Protein AF-A0A6F9ATY1-F1 (afdb_monomer_lite)

Sequence (136 aa):
MHPSISSSFPGPRTYGEVQFFNTNNYLQGIDCDFLFEKSSAYFPSEDAPRRAAALLPKAKILTMFDQQKGFWCQLLEEGKTKCLGSEGQKYPPMEPEARSYLSRYYREHNIDLSKLLHRLGQPLPSWLREELQKIS

Foldseek 3Di:
DPPLAAADDQDPVHGRAPCCFQDCVVVVDDDPDDHDGDDQSLVVGPRNVVSCCVVPVPDDQAWDQDPVQRGIWGQDPPRDTHRDPPVRPDDDDDDPVVVVVVLVVCVVVLVVVVVVCVVVVHDDDPVSVVSNVVPD

Radius of gyration: 18.88 Å; chains: 1; bounding box: 42×32×54 Å

pLDDT: mean 76.54, std 15.15, range [35.38, 96.69]

Structure (mmCIF, N/CA/C/O backbone):
data_AF-A0A6F9ATY1-F1
#
_entry.id   AF-A0A6F9ATY1-F1
#
loop_
_atom_site.group_PDB
_atom_site.id
_atom_site.type_symbol
_atom_site.label_atom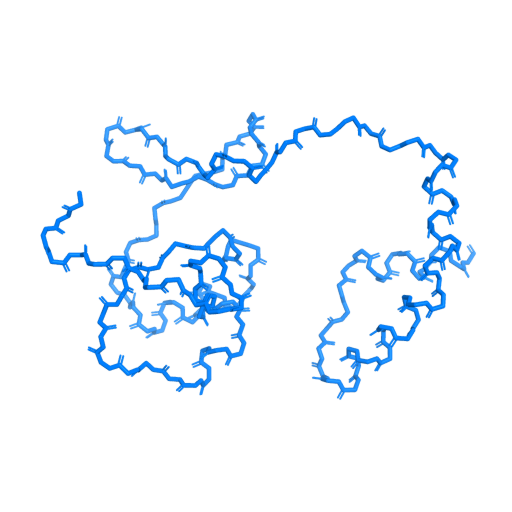_id
_atom_site.label_alt_id
_atom_site.label_comp_id
_atom_site.label_asym_id
_atom_site.label_entity_id
_atom_site.label_seq_id
_atom_site.pdbx_PDB_ins_code
_atom_site.Cartn_x
_atom_site.Cartn_y
_atom_site.Cartn_z
_atom_site.occupancy
_atom_site.B_iso_or_equiv
_atom_site.auth_seq_id
_atom_site.auth_comp_id
_atom_site.auth_asym_id
_atom_site.auth_atom_id
_atom_site.pdbx_PDB_model_num
ATOM 1 N N . MET A 1 1 ? -0.145 -7.071 28.930 1.00 38.94 1 MET A N 1
ATOM 2 C CA . MET A 1 1 ? -1.289 -7.502 28.094 1.00 38.94 1 MET A CA 1
ATOM 3 C C . MET A 1 1 ? -2.347 -8.018 29.044 1.00 38.94 1 MET A C 1
ATOM 5 O O . MET A 1 1 ? -1.979 -8.736 29.964 1.00 38.94 1 MET A O 1
ATOM 9 N N . HIS A 1 2 ? -3.597 -7.574 28.901 1.00 35.38 2 HIS A N 1
ATOM 10 C CA . HIS A 1 2 ? -4.683 -8.020 29.775 1.00 35.38 2 HIS A CA 1
ATOM 11 C C . HIS A 1 2 ? -4.899 -9.540 29.598 1.00 35.38 2 HIS A C 1
ATOM 13 O O . HIS A 1 2 ? -4.776 -10.006 28.465 1.00 35.38 2 HIS A O 1
ATOM 19 N N . PRO A 1 3 ? -5.217 -10.313 30.654 1.00 47.97 3 PRO A N 1
ATOM 20 C CA . PRO A 1 3 ? -5.343 -11.778 30.589 1.00 47.97 3 PRO A CA 1
ATOM 21 C C . PRO A 1 3 ? -6.371 -12.303 29.575 1.00 47.97 3 PRO A C 1
ATOM 23 O O . PRO A 1 3 ? -6.311 -13.459 29.184 1.00 47.97 3 PRO A O 1
ATOM 26 N N . SER A 1 4 ? -7.300 -11.453 29.134 1.00 42.19 4 SER A N 1
ATOM 27 C CA . SER A 1 4 ? -8.303 -11.777 28.113 1.00 42.19 4 SER A CA 1
ATOM 28 C C . SER A 1 4 ? -7.857 -11.474 26.675 1.00 42.19 4 SER A C 1
ATOM 30 O O . SER A 1 4 ? -8.693 -11.463 25.778 1.00 42.19 4 SER A O 1
ATOM 32 N N . ILE A 1 5 ? -6.584 -11.130 26.454 1.00 46.47 5 ILE A N 1
ATOM 33 C CA . ILE A 1 5 ? -6.037 -10.779 25.139 1.00 46.47 5 ILE A CA 1
ATOM 34 C C . ILE A 1 5 ? -5.019 -11.848 24.737 1.00 46.47 5 ILE A C 1
ATOM 36 O O . ILE A 1 5 ? -3.878 -11.832 25.201 1.00 46.47 5 ILE A O 1
ATOM 40 N N . SER A 1 6 ? -5.431 -12.757 23.856 1.00 49.41 6 SER A N 1
ATOM 41 C CA . SER A 1 6 ? -4.567 -13.718 23.167 1.00 49.41 6 SER A CA 1
ATOM 42 C C . SER A 1 6 ? -4.091 -13.145 21.825 1.00 49.41 6 SER A C 1
ATOM 44 O O . SER A 1 6 ? -4.855 -12.528 21.079 1.00 49.41 6 SER A O 1
ATOM 46 N N . SER A 1 7 ? -2.800 -13.306 21.523 1.00 51.12 7 SER A N 1
ATOM 47 C CA . SER A 1 7 ? -2.240 -12.959 20.211 1.00 51.12 7 SER A CA 1
ATOM 48 C C . SER A 1 7 ? -2.626 -14.004 19.167 1.00 51.12 7 SER A C 1
ATOM 50 O O . SER A 1 7 ? -2.730 -15.185 19.501 1.00 51.12 7 SER A O 1
ATOM 52 N N . SER A 1 8 ? -2.772 -13.588 17.908 1.00 56.47 8 SER A N 1
ATOM 53 C CA . SER A 1 8 ? -2.982 -14.497 16.775 1.00 56.47 8 SER A CA 1
ATOM 54 C C . SER A 1 8 ? -1.907 -15.589 16.696 1.00 56.47 8 SER A C 1
ATOM 56 O O . SER A 1 8 ? -0.719 -15.331 16.909 1.00 56.47 8 SER A O 1
ATOM 58 N N . PHE A 1 9 ? -2.326 -16.820 16.384 1.00 55.16 9 PHE A N 1
ATOM 59 C CA . PHE A 1 9 ? -1.403 -17.905 16.051 1.00 55.16 9 PHE A CA 1
ATOM 60 C C . PHE A 1 9 ? -0.707 -17.595 14.715 1.00 55.16 9 PHE A C 1
ATOM 62 O O . PHE A 1 9 ? -1.362 -17.098 13.795 1.00 55.16 9 PHE A O 1
ATOM 69 N N . PRO A 1 10 ? 0.604 -17.864 14.576 1.00 54.22 10 PRO A N 1
ATOM 70 C CA . PRO A 1 10 ? 1.319 -17.603 13.334 1.00 54.22 10 PRO A CA 1
ATOM 71 C C . PRO A 1 10 ? 0.756 -18.465 12.202 1.00 54.22 10 PRO A C 1
ATOM 73 O O . PRO A 1 10 ? 0.790 -19.694 12.262 1.00 54.22 10 PRO A O 1
ATOM 76 N N . GLY A 1 11 ? 0.221 -17.809 11.173 1.00 53.66 11 GLY A N 1
ATOM 77 C CA . GLY A 1 11 ? -0.270 -18.477 9.976 1.00 53.66 11 GLY A CA 1
ATOM 78 C C . GLY A 1 11 ? 0.883 -19.008 9.111 1.00 53.66 11 GLY A C 1
ATOM 79 O O . GLY A 1 11 ? 1.980 -18.452 9.124 1.00 53.66 11 GLY A O 1
ATOM 80 N N . PRO A 1 12 ? 0.652 -20.051 8.294 1.00 54.25 12 PRO A N 1
ATOM 81 C CA . PRO A 1 12 ? 1.691 -20.655 7.453 1.00 54.25 12 PRO A CA 1
ATOM 82 C C . PRO A 1 12 ? 2.176 -19.756 6.300 1.00 54.25 12 PRO A C 1
ATOM 84 O O . PRO A 1 12 ? 3.154 -20.097 5.642 1.00 54.25 12 PRO A O 1
ATOM 87 N N . ARG A 1 13 ? 1.494 -18.635 6.014 1.00 53.50 13 ARG A N 1
ATOM 88 C CA . ARG A 1 13 ? 1.809 -17.727 4.889 1.00 53.50 13 ARG A CA 1
ATOM 89 C C . ARG A 1 13 ? 2.213 -16.316 5.311 1.00 53.50 13 ARG A C 1
ATOM 91 O O . ARG A 1 13 ? 2.751 -15.573 4.499 1.00 53.50 13 ARG A O 1
ATOM 98 N N . THR A 1 14 ? 1.969 -15.952 6.560 1.00 52.12 14 THR A N 1
ATOM 99 C CA . THR A 1 14 ? 2.199 -14.616 7.100 1.00 52.12 14 THR A CA 1
ATOM 100 C C . THR A 1 14 ? 2.740 -14.803 8.509 1.00 52.12 14 THR A C 1
ATOM 102 O O . THR A 1 14 ? 2.074 -15.384 9.361 1.00 52.12 14 THR A O 1
ATOM 105 N N . TYR A 1 15 ? 3.987 -14.387 8.734 1.00 52.47 15 TYR A N 1
ATOM 106 C CA . TYR A 1 15 ? 4.761 -14.571 9.968 1.00 52.47 15 TYR A CA 1
ATOM 107 C C . TYR A 1 15 ? 4.110 -13.885 11.198 1.00 52.47 15 TYR A C 1
ATOM 109 O O . TYR A 1 15 ? 4.648 -12.926 11.740 1.00 52.47 15 TYR A O 1
ATOM 117 N N . GLY A 1 16 ? 2.945 -14.356 11.651 1.00 54.78 16 GLY A N 1
ATOM 118 C CA . GLY A 1 16 ? 2.204 -13.809 12.795 1.00 54.78 16 GLY A CA 1
ATOM 119 C C . GLY A 1 16 ? 1.078 -12.820 12.468 1.00 54.78 16 GLY A C 1
ATOM 120 O O . GLY A 1 16 ? 0.270 -12.545 13.353 1.00 54.78 16 GLY A O 1
ATOM 121 N N . GLU A 1 17 ? 0.983 -12.313 11.234 1.00 61.38 17 GLU A N 1
ATOM 122 C CA . GLU A 1 17 ? -0.024 -11.311 10.837 1.00 61.38 17 GLU A CA 1
ATOM 123 C C . GLU A 1 17 ? -1.190 -11.942 10.057 1.00 61.38 17 GLU A C 1
ATOM 125 O O . GLU A 1 17 ? -0.963 -12.710 9.132 1.00 61.38 17 GLU A O 1
ATOM 130 N N . VAL A 1 18 ? -2.445 -11.627 10.376 1.00 66.88 18 VAL A N 1
ATOM 131 C CA . VAL A 1 18 ? -3.630 -12.158 9.660 1.00 66.88 18 VAL A CA 1
ATOM 132 C C . VAL A 1 18 ? -3.977 -11.282 8.441 1.00 66.88 18 VAL A C 1
ATOM 134 O O . VAL A 1 18 ? -4.590 -11.753 7.481 1.00 66.88 18 VAL A O 1
ATOM 137 N N . GLN A 1 19 ? -3.534 -10.020 8.442 1.00 74.19 19 GLN A N 1
ATOM 138 C CA . GLN A 1 19 ? -3.765 -9.004 7.415 1.00 74.19 19 GLN A CA 1
ATOM 139 C C . GLN A 1 19 ? -5.249 -8.903 7.038 1.00 74.19 19 GLN A C 1
ATOM 141 O O . GLN A 1 19 ? -5.628 -8.853 5.865 1.00 74.19 19 GLN A O 1
ATOM 146 N N . PHE A 1 20 ? -6.116 -8.926 8.053 1.00 81.06 20 PHE A N 1
ATOM 147 C CA . PHE A 1 20 ? -7.560 -9.021 7.878 1.00 81.06 20 PHE A CA 1
ATOM 148 C C . PHE A 1 20 ? -8.146 -7.772 7.207 1.00 81.06 20 PHE A C 1
ATOM 150 O O . PHE A 1 20 ? -8.858 -7.875 6.208 1.00 81.06 20 PHE A O 1
ATOM 157 N N . PHE A 1 21 ? -7.827 -6.575 7.711 1.00 82.12 21 PHE A N 1
ATOM 158 C CA . PHE A 1 21 ? -8.473 -5.339 7.253 1.00 82.12 21 PHE A CA 1
ATOM 159 C C . PHE A 1 21 ? -7.913 -4.760 5.945 1.00 82.12 21 PHE A C 1
ATOM 161 O O . PHE A 1 21 ? -8.645 -4.065 5.245 1.00 82.12 21 PHE A O 1
ATOM 168 N N . ASN A 1 22 ? -6.655 -5.024 5.588 1.00 81.31 22 ASN A N 1
ATOM 169 C CA . ASN A 1 22 ? -6.007 -4.455 4.396 1.00 81.31 22 ASN A CA 1
ATOM 170 C C . ASN A 1 22 ? -6.072 -5.346 3.147 1.00 81.31 22 ASN A C 1
ATOM 172 O O . ASN A 1 22 ? -5.703 -4.878 2.072 1.00 81.31 22 ASN A O 1
ATOM 176 N N . THR A 1 23 ? -6.516 -6.600 3.259 1.00 80.69 23 THR A N 1
ATOM 177 C CA . THR A 1 23 ? -6.579 -7.546 2.130 1.00 80.69 23 THR A CA 1
ATOM 178 C C . THR A 1 23 ? -7.994 -8.083 1.911 1.00 80.69 23 THR A C 1
ATOM 180 O O . THR A 1 23 ? -8.940 -7.705 2.600 1.00 80.69 23 THR A O 1
ATOM 183 N N . ASN A 1 24 ? -8.170 -8.991 0.948 1.00 82.44 24 ASN A N 1
ATOM 184 C CA . ASN A 1 24 ? -9.451 -9.664 0.709 1.00 82.44 24 ASN A CA 1
ATOM 185 C C . ASN A 1 24 ? -9.839 -10.667 1.811 1.00 82.44 24 ASN A C 1
ATOM 187 O O . ASN A 1 24 ? -10.950 -11.190 1.767 1.00 82.44 24 ASN A O 1
ATOM 191 N N . ASN A 1 25 ? -8.985 -10.894 2.817 1.00 74.62 25 ASN A N 1
ATOM 192 C CA . ASN A 1 25 ? -9.323 -11.710 3.987 1.00 74.62 25 ASN A CA 1
ATOM 193 C C . ASN A 1 25 ? -10.551 -11.161 4.732 1.00 74.62 25 ASN A C 1
ATOM 195 O O . ASN A 1 25 ? -11.342 -11.943 5.246 1.00 74.62 25 ASN A O 1
ATOM 199 N N . TYR A 1 26 ? -10.787 -9.843 4.690 1.00 80.50 26 TYR A N 1
ATOM 200 C CA . TYR A 1 26 ? -12.009 -9.224 5.215 1.00 80.50 26 TYR A CA 1
ATOM 201 C C . TYR A 1 26 ? -13.302 -9.862 4.675 1.00 80.50 26 TYR A C 1
ATOM 203 O O . TYR A 1 26 ? -14.293 -9.965 5.394 1.00 80.50 26 TYR A O 1
ATOM 211 N N . LEU A 1 27 ? -13.297 -10.311 3.414 1.00 82.06 27 LEU A N 1
ATOM 212 C CA . LEU A 1 27 ? -14.468 -10.904 2.760 1.00 82.06 27 LEU A CA 1
ATOM 213 C C . LEU A 1 27 ? -14.748 -12.340 3.220 1.00 82.06 27 LEU A C 1
ATOM 215 O O . LEU A 1 27 ? -15.828 -12.857 2.952 1.00 82.06 27 LEU A O 1
ATOM 219 N N . GLN A 1 28 ? -13.792 -12.984 3.894 1.00 79.25 28 GLN A N 1
ATOM 220 C CA . GLN A 1 28 ? -13.936 -14.352 4.395 1.00 79.25 28 GLN A CA 1
ATOM 221 C C . GLN A 1 28 ? -14.675 -14.411 5.742 1.00 79.25 28 GLN A C 1
ATOM 223 O O . GLN A 1 28 ? -15.074 -15.492 6.160 1.00 79.25 28 GLN A O 1
ATOM 228 N N . GLY A 1 29 ? -14.925 -13.262 6.383 1.00 71.81 29 GLY A N 1
ATOM 229 C CA . GLY A 1 29 ? -15.624 -13.183 7.668 1.00 71.81 29 GLY A CA 1
ATOM 230 C C . GLY A 1 29 ? -14.734 -13.498 8.876 1.00 71.81 29 GLY A C 1
ATOM 231 O O . GLY A 1 29 ? -13.551 -13.798 8.736 1.00 71.81 29 GLY A O 1
ATOM 232 N N . ILE A 1 30 ? -15.303 -13.365 10.078 1.00 72.62 30 ILE A N 1
ATOM 233 C CA . ILE A 1 30 ? -14.648 -13.700 11.351 1.00 72.62 30 ILE A CA 1
ATOM 234 C C . ILE A 1 30 ? -15.334 -14.937 11.932 1.00 72.62 30 ILE A C 1
ATOM 236 O O . ILE A 1 30 ? -16.524 -14.873 12.241 1.00 72.62 30 ILE A O 1
ATOM 240 N N . ASP A 1 31 ? -14.575 -16.011 12.145 1.00 66.75 31 ASP A N 1
ATOM 241 C CA . ASP A 1 31 ? -14.969 -17.091 13.055 1.00 66.75 31 ASP A CA 1
ATOM 242 C C . ASP A 1 31 ? -14.692 -16.648 14.504 1.00 66.75 31 ASP A C 1
ATOM 244 O O . ASP A 1 31 ? -13.693 -15.981 14.764 1.00 66.75 31 ASP A O 1
ATOM 248 N N . CYS A 1 32 ? -15.610 -16.950 15.430 1.00 55.97 32 CYS A N 1
ATOM 249 C CA . CYS A 1 32 ? -15.832 -16.291 16.735 1.00 55.97 32 CYS A CA 1
ATOM 250 C C . CYS A 1 32 ? -14.689 -16.261 17.785 1.00 55.97 32 CYS A C 1
ATOM 252 O O . CYS A 1 32 ? -14.960 -15.964 18.950 1.00 55.97 32 CYS A O 1
ATOM 254 N N . ASP A 1 33 ? -13.428 -16.463 17.418 1.00 58.47 33 ASP A N 1
ATOM 255 C CA . ASP A 1 33 ? -12.288 -16.289 18.316 1.00 58.47 33 ASP A CA 1
ATOM 256 C C . ASP A 1 33 ? -11.691 -14.881 18.167 1.00 58.47 33 ASP A C 1
ATOM 258 O O . ASP A 1 33 ? -11.057 -14.532 17.170 1.00 58.47 33 ASP A O 1
ATOM 262 N N . PHE A 1 34 ? -11.895 -14.040 19.186 1.00 53.72 34 PHE A N 1
ATOM 263 C CA . PHE A 1 34 ? -11.319 -12.695 19.256 1.00 53.72 34 PHE A CA 1
ATOM 264 C C . PHE A 1 34 ? -9.791 -12.766 19.394 1.00 53.72 34 PHE A C 1
ATOM 266 O O . PHE A 1 34 ? -9.250 -12.772 20.500 1.00 53.72 34 PHE A O 1
ATOM 273 N N . LEU A 1 35 ? -9.084 -12.793 18.267 1.00 60.31 35 LEU A N 1
ATOM 274 C CA . LEU A 1 35 ? -7.629 -12.695 18.218 1.00 60.31 35 LEU A CA 1
ATOM 275 C C . LEU A 1 35 ? -7.207 -11.233 18.072 1.00 60.31 35 LEU A C 1
ATOM 277 O O . LEU A 1 35 ? -7.657 -10.515 17.177 1.00 60.31 35 LEU A O 1
ATOM 281 N N . PHE A 1 36 ? -6.321 -10.780 18.958 1.00 59.09 36 PHE A N 1
ATOM 282 C CA . PHE A 1 36 ? -5.716 -9.462 18.832 1.00 59.09 36 PHE A CA 1
ATOM 283 C C . PHE A 1 36 ? -4.562 -9.523 17.830 1.00 59.09 36 PHE A C 1
ATOM 285 O O . PHE A 1 36 ? -3.529 -10.150 18.085 1.00 59.09 36 PHE A O 1
ATOM 292 N N . GLU A 1 37 ? -4.738 -8.845 16.701 1.00 66.38 37 GLU A N 1
ATOM 293 C CA . GLU A 1 37 ? -3.767 -8.790 15.615 1.00 66.38 37 GLU A CA 1
ATOM 294 C C . GLU A 1 37 ? -2.992 -7.462 15.622 1.00 66.38 37 GLU A C 1
ATOM 296 O O . GLU A 1 37 ? -3.554 -6.388 15.855 1.00 66.38 37 GLU A O 1
ATOM 301 N N . LYS A 1 38 ? -1.691 -7.520 15.326 1.00 66.19 38 LYS A N 1
ATOM 302 C CA . LYS A 1 38 ? -0.880 -6.348 14.983 1.00 66.19 38 LYS A CA 1
ATOM 303 C C . LYS A 1 38 ? -0.395 -6.506 13.547 1.00 66.19 38 LYS A C 1
ATOM 305 O O . LYS A 1 38 ? 0.284 -7.485 13.275 1.00 66.19 38 LYS A O 1
ATOM 310 N N . SER A 1 39 ? -0.699 -5.545 12.678 1.00 68.88 39 SER A N 1
ATOM 311 C CA . SER A 1 39 ? -0.094 -5.462 11.345 1.00 68.88 39 SER A CA 1
ATOM 312 C C . SER A 1 39 ? 0.231 -4.012 10.994 1.00 68.88 39 SER A C 1
ATOM 314 O O . SER A 1 39 ? -0.630 -3.131 11.090 1.00 68.88 39 SER A O 1
ATOM 316 N N . SER A 1 40 ? 1.482 -3.750 10.600 1.00 69.31 40 SER A N 1
ATOM 317 C CA . SER A 1 40 ? 1.913 -2.445 10.067 1.00 69.31 40 SER A CA 1
ATOM 318 C C . SER A 1 40 ? 1.250 -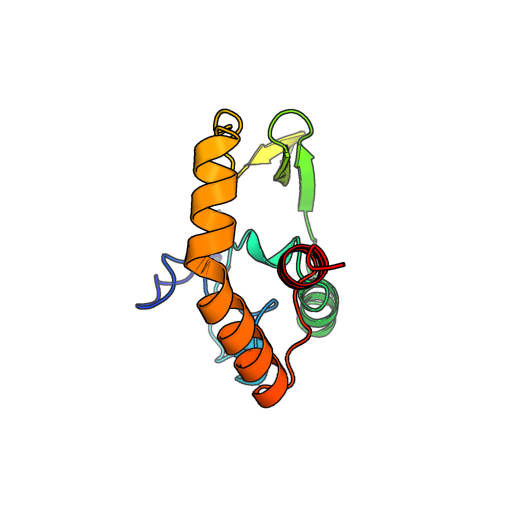2.128 8.727 1.00 69.31 40 SER A C 1
ATOM 320 O O . SER A 1 40 ? 1.077 -0.964 8.363 1.00 69.31 40 SER A O 1
ATOM 322 N N . ALA A 1 41 ? 0.811 -3.156 8.007 1.00 72.19 41 ALA A N 1
ATOM 323 C CA . ALA A 1 41 ? 0.238 -3.025 6.680 1.00 72.19 41 ALA A CA 1
ATOM 324 C C . ALA A 1 41 ? -1.179 -2.408 6.676 1.00 72.19 41 ALA A C 1
ATOM 326 O O . ALA A 1 41 ? -1.710 -2.100 5.608 1.00 72.19 41 ALA A O 1
ATOM 327 N N . TYR A 1 42 ? -1.778 -2.159 7.848 1.00 78.31 42 TYR A N 1
ATOM 328 C CA . TYR A 1 42 ? -3.006 -1.365 7.986 1.00 78.31 42 TYR A CA 1
ATOM 329 C C . TYR A 1 42 ? -2.786 0.133 7.768 1.00 78.31 42 TYR A C 1
ATOM 331 O O . TYR A 1 42 ? -3.677 0.800 7.251 1.00 78.31 42 TYR A O 1
ATOM 339 N N . PHE A 1 43 ? -1.607 0.663 8.107 1.00 77.12 43 PHE A N 1
ATOM 340 C CA . PHE A 1 43 ? -1.321 2.097 8.012 1.00 77.12 43 PHE A CA 1
ATOM 341 C C . PHE A 1 43 ? -1.387 2.677 6.593 1.00 77.12 43 PHE A C 1
ATOM 343 O O . PHE A 1 43 ? -1.989 3.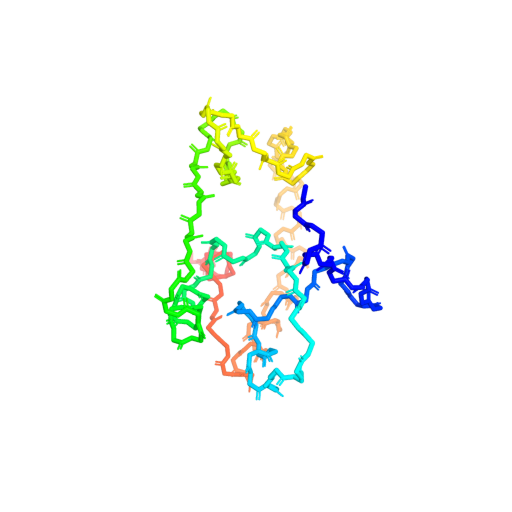737 6.433 1.00 77.12 43 PHE A O 1
ATOM 350 N N . PRO A 1 44 ? -0.805 2.037 5.562 1.00 76.50 44 PRO A N 1
ATOM 351 C CA . PRO A 1 44 ? -0.892 2.546 4.195 1.00 76.50 44 PRO A CA 1
ATOM 352 C C . PRO A 1 44 ? -2.185 2.142 3.462 1.00 76.50 44 PRO A C 1
ATOM 354 O O . PRO A 1 44 ? -2.357 2.512 2.305 1.00 76.50 44 PRO A O 1
ATOM 357 N N . SER A 1 45 ? -3.076 1.354 4.075 1.00 81.25 45 SER A N 1
ATOM 358 C CA . SER A 1 45 ? -4.268 0.826 3.400 1.00 81.25 45 SER A CA 1
ATOM 359 C C . SER A 1 45 ? -5.428 1.825 3.425 1.00 81.25 45 SER A C 1
ATOM 361 O O . SER A 1 45 ? -5.855 2.262 4.489 1.00 81.25 45 SER A O 1
ATOM 363 N N . GLU A 1 46 ? -6.004 2.134 2.261 1.00 83.62 46 GLU A N 1
ATOM 364 C CA . GLU A 1 46 ? -7.196 2.997 2.153 1.00 83.62 46 GLU A CA 1
ATOM 365 C C . GLU A 1 46 ? -8.498 2.318 2.621 1.00 83.62 46 GLU A C 1
ATOM 367 O O . GLU A 1 46 ? -9.503 2.981 2.912 1.00 83.62 46 GLU A O 1
ATOM 372 N N . ASP A 1 47 ? -8.492 0.987 2.674 1.00 85.19 47 ASP A N 1
ATOM 373 C CA . ASP A 1 47 ? -9.644 0.161 3.030 1.00 85.19 47 ASP A CA 1
ATOM 374 C C . ASP A 1 47 ? -9.661 -0.197 4.517 1.00 85.19 47 ASP A C 1
ATOM 376 O O . ASP A 1 47 ? -10.734 -0.261 5.127 1.00 85.19 47 ASP A O 1
ATOM 380 N N . ALA A 1 48 ? -8.482 -0.394 5.117 1.00 86.81 48 ALA A N 1
ATOM 381 C CA . ALA A 1 48 ? -8.371 -0.850 6.496 1.00 86.81 48 ALA A CA 1
ATOM 382 C C . ALA A 1 48 ? -9.084 0.068 7.512 1.00 86.81 48 ALA A C 1
ATOM 384 O O . ALA A 1 48 ? -9.819 -0.468 8.343 1.00 86.81 48 ALA A O 1
ATOM 385 N N . PRO A 1 49 ? -8.990 1.416 7.439 1.00 85.12 49 PRO A N 1
ATOM 386 C CA . PRO A 1 49 ? -9.696 2.299 8.366 1.00 85.12 49 PRO A CA 1
ATOM 387 C C . PRO A 1 49 ? -11.218 2.145 8.289 1.00 85.12 49 PRO A C 1
ATOM 389 O O . PRO A 1 49 ? -11.889 2.060 9.318 1.00 85.12 49 PRO A O 1
ATOM 392 N N . ARG A 1 50 ? -11.769 2.064 7.069 1.00 86.25 50 ARG A N 1
ATOM 393 C CA . ARG A 1 50 ? -13.217 1.937 6.835 1.00 86.25 50 ARG A CA 1
ATOM 394 C C . ARG A 1 50 ? -13.744 0.594 7.333 1.00 86.25 50 ARG A C 1
ATOM 396 O O . ARG A 1 50 ? -14.753 0.546 8.032 1.00 86.25 50 ARG A O 1
ATOM 403 N N . ARG A 1 51 ? -13.033 -0.489 7.020 1.00 89.06 51 ARG A N 1
ATOM 404 C CA . ARG A 1 51 ? -13.395 -1.854 7.425 1.00 89.06 51 ARG A CA 1
ATOM 405 C C . ARG A 1 51 ? -13.271 -2.063 8.936 1.00 89.06 51 ARG A C 1
ATOM 407 O O . ARG A 1 51 ? -14.155 -2.675 9.534 1.00 89.06 51 ARG A O 1
ATOM 414 N N . ALA A 1 52 ? -12.231 -1.508 9.559 1.00 86.12 52 ALA A N 1
ATOM 415 C CA . ALA A 1 52 ? -12.057 -1.538 11.010 1.00 86.12 52 ALA A CA 1
ATOM 416 C C . ALA A 1 52 ? -13.154 -0.743 11.731 1.00 86.12 52 ALA A C 1
ATOM 418 O O . ALA A 1 52 ? -13.728 -1.246 12.693 1.00 86.12 52 ALA A O 1
ATOM 419 N N . ALA A 1 53 ? -13.502 0.453 11.243 1.00 85.31 53 ALA A N 1
ATOM 420 C CA . ALA A 1 53 ? -14.578 1.260 11.819 1.00 85.31 53 ALA A CA 1
ATOM 421 C C . ALA A 1 53 ? -15.954 0.580 11.711 1.00 85.31 53 ALA A C 1
ATOM 423 O O . ALA A 1 53 ? -16.752 0.672 12.642 1.00 85.31 53 ALA A O 1
ATOM 424 N N . ALA A 1 54 ? -16.223 -0.126 10.607 1.00 86.75 54 ALA A N 1
ATOM 425 C CA . ALA A 1 54 ? -17.474 -0.858 10.418 1.00 86.75 54 ALA A CA 1
ATOM 426 C C . ALA A 1 54 ? -17.620 -2.040 11.392 1.00 86.75 54 ALA A C 1
ATOM 428 O O . ALA A 1 54 ? -18.701 -2.271 11.927 1.00 86.75 54 ALA A O 1
ATOM 429 N N . LEU A 1 55 ? -16.535 -2.782 11.626 1.00 85.12 55 LEU A N 1
ATOM 430 C CA . LEU A 1 55 ? -16.568 -4.020 12.408 1.00 85.12 55 LEU A CA 1
ATOM 431 C C . LEU A 1 55 ? -16.320 -3.803 13.904 1.00 85.12 55 LEU A C 1
ATOM 433 O O . LEU A 1 55 ? -16.876 -4.505 14.745 1.00 85.12 55 LEU A O 1
ATOM 437 N N . LEU A 1 56 ? -15.492 -2.817 14.240 1.00 85.06 56 LEU A N 1
ATOM 438 C CA . LEU A 1 56 ? -15.088 -2.485 15.600 1.00 85.06 56 LEU A CA 1
ATOM 439 C C . LEU A 1 56 ? -15.340 -0.992 15.870 1.00 85.06 56 LEU A C 1
ATOM 441 O O . LEU A 1 56 ? -14.401 -0.245 16.150 1.00 85.06 56 LEU A O 1
ATOM 445 N N . PRO A 1 57 ? -16.604 -0.531 15.856 1.00 80.44 57 PRO A N 1
ATOM 446 C CA . PRO A 1 57 ? -16.933 0.896 15.951 1.00 80.44 57 PRO A CA 1
ATOM 447 C C . PRO A 1 57 ? -16.507 1.546 17.277 1.00 80.44 57 PRO A C 1
ATOM 449 O O . PRO A 1 57 ? -16.463 2.767 17.389 1.00 80.44 57 PRO A O 1
ATOM 452 N N . LYS A 1 58 ? -16.198 0.737 18.299 1.00 79.25 58 LYS A N 1
ATOM 453 C CA . LYS A 1 58 ? -15.724 1.189 19.617 1.00 79.25 58 LYS A CA 1
ATOM 454 C C . LYS A 1 58 ? -14.212 1.032 19.816 1.00 79.25 58 LYS A C 1
ATOM 456 O O . LYS A 1 58 ? -13.714 1.355 20.895 1.00 79.25 58 LYS A O 1
ATOM 461 N N . ALA A 1 59 ? -13.480 0.505 18.834 1.00 78.81 59 ALA A N 1
ATOM 462 C CA . ALA A 1 59 ? -12.039 0.329 18.963 1.00 78.81 59 ALA A CA 1
ATOM 463 C C . ALA A 1 59 ? -11.317 1.681 18.963 1.00 78.81 59 ALA A C 1
ATOM 465 O O . ALA A 1 59 ? -11.631 2.584 18.190 1.00 78.81 59 ALA A O 1
ATOM 466 N N . LYS A 1 60 ? -10.312 1.807 19.832 1.00 74.69 60 LYS A N 1
ATOM 467 C CA . LYS A 1 60 ? -9.407 2.959 19.849 1.00 74.69 60 LYS A CA 1
ATOM 468 C C . LYS A 1 60 ? -8.182 2.644 18.997 1.00 74.69 60 LYS A C 1
ATOM 470 O O . LYS A 1 60 ? -7.438 1.717 19.309 1.00 74.69 60 LYS A O 1
ATOM 475 N N . ILE A 1 61 ? -7.958 3.437 17.952 1.00 74.69 61 ILE A N 1
ATOM 476 C CA . ILE A 1 61 ? -6.737 3.387 17.141 1.00 74.69 61 ILE A CA 1
ATOM 477 C C . ILE A 1 61 ? -5.698 4.290 17.815 1.00 74.69 61 ILE A C 1
ATOM 479 O O . ILE A 1 61 ? -5.897 5.497 17.919 1.00 74.69 61 ILE A O 1
ATOM 483 N N . LEU A 1 62 ? -4.613 3.703 18.325 1.00 76.19 62 LEU A N 1
ATOM 484 C CA . LEU A 1 62 ? -3.585 4.406 19.104 1.00 76.19 62 LEU A CA 1
ATOM 485 C C . LEU A 1 62 ? -2.251 4.390 18.365 1.00 76.19 62 LEU A C 1
ATOM 487 O O . LEU A 1 62 ? -1.451 3.466 18.533 1.00 76.19 62 LEU A O 1
ATOM 491 N N . THR A 1 63 ? -2.024 5.389 17.514 1.00 77.00 63 THR A N 1
ATOM 492 C CA . THR A 1 63 ? -0.883 5.391 16.591 1.00 77.00 63 THR A CA 1
ATOM 493 C C . THR A 1 63 ? -0.312 6.791 16.398 1.00 77.00 63 THR A C 1
ATOM 495 O O . THR A 1 63 ? -1.066 7.756 16.314 1.00 77.00 63 THR A O 1
ATOM 498 N N . MET A 1 64 ? 1.010 6.904 16.293 1.00 77.12 64 MET A N 1
ATOM 499 C CA . MET A 1 64 ? 1.724 8.164 16.075 1.00 77.12 64 MET A CA 1
ATOM 500 C C . MET A 1 64 ? 2.833 7.962 15.044 1.00 77.12 64 MET A C 1
ATOM 502 O O . MET A 1 64 ? 3.508 6.934 15.059 1.00 77.12 64 MET A O 1
ATOM 506 N N . PHE A 1 65 ? 3.025 8.934 14.155 1.00 77.25 65 PHE A N 1
ATOM 507 C CA . PHE A 1 65 ? 4.119 8.909 13.190 1.00 77.25 65 PHE A CA 1
ATOM 508 C C . PHE A 1 65 ? 5.430 9.347 13.856 1.00 77.25 65 PHE A C 1
ATOM 510 O O . PHE A 1 65 ? 5.510 10.445 14.408 1.00 77.25 65 PHE A O 1
ATOM 517 N N . ASP A 1 66 ? 6.455 8.498 13.806 1.00 77.50 66 ASP A N 1
ATOM 518 C CA . ASP A 1 66 ? 7.792 8.823 14.304 1.00 77.50 66 ASP A CA 1
ATOM 519 C C . ASP A 1 66 ? 8.642 9.352 13.141 1.00 77.50 66 ASP A C 1
ATOM 521 O O . ASP A 1 66 ? 9.045 8.598 12.255 1.00 77.50 66 ASP A O 1
ATOM 525 N N . GLN A 1 67 ? 8.923 10.659 13.139 1.00 78.94 67 GLN A N 1
ATOM 526 C CA . GLN A 1 67 ? 9.702 11.310 12.078 1.00 78.94 67 GLN A CA 1
ATOM 527 C C . GLN A 1 67 ? 11.149 10.809 11.990 1.00 78.94 67 GLN A C 1
ATOM 529 O O . GLN A 1 67 ? 11.734 10.813 10.908 1.00 78.94 67 GLN A O 1
ATOM 534 N N . GLN A 1 68 ? 11.747 10.379 13.104 1.00 75.19 68 GLN A N 1
ATOM 535 C CA . GLN A 1 68 ? 13.129 9.901 13.096 1.00 75.19 68 GLN A CA 1
ATOM 536 C C . GLN A 1 68 ? 13.226 8.513 12.470 1.00 75.19 68 GLN A C 1
ATOM 538 O O . GLN A 1 68 ? 14.191 8.215 11.751 1.00 75.19 68 GLN A O 1
ATOM 543 N N . LYS A 1 69 ? 12.220 7.679 12.743 1.00 72.88 69 LYS A N 1
ATOM 544 C CA . LYS A 1 69 ? 12.116 6.311 12.239 1.00 72.88 69 LYS A CA 1
ATOM 545 C C . LYS A 1 69 ? 11.513 6.237 10.837 1.00 72.88 69 LYS A C 1
ATOM 547 O O . LYS A 1 69 ? 11.908 5.367 10.072 1.00 72.88 69 LYS A O 1
ATOM 552 N N . GLY A 1 70 ? 10.634 7.170 10.478 1.00 75.06 70 GLY A N 1
ATOM 553 C CA . GLY A 1 70 ? 9.984 7.238 9.167 1.00 75.06 70 GLY A CA 1
ATOM 554 C C . GLY A 1 70 ? 8.786 6.299 9.014 1.00 75.06 70 GLY A C 1
ATOM 555 O O . GLY A 1 70 ? 8.378 6.016 7.892 1.00 75.06 70 GLY A O 1
ATOM 556 N N . PHE A 1 71 ? 8.224 5.803 10.117 1.00 74.44 71 PHE A N 1
ATOM 557 C CA . PHE A 1 71 ? 7.074 4.900 10.106 1.00 74.44 71 PHE A CA 1
ATOM 558 C C . PHE A 1 71 ? 6.155 5.114 11.315 1.00 74.44 71 PHE A C 1
ATOM 560 O O . PHE A 1 71 ? 6.493 5.807 12.278 1.00 74.44 71 PHE A O 1
ATOM 567 N N . TRP A 1 72 ? 4.952 4.539 11.242 1.00 75.56 72 TRP A N 1
ATOM 568 C CA . TRP A 1 72 ? 3.938 4.633 12.290 1.00 75.56 72 TRP A CA 1
ATOM 569 C C . TRP A 1 72 ? 4.251 3.698 13.463 1.00 75.56 72 TRP A C 1
ATOM 571 O O . TRP A 1 72 ? 4.602 2.532 13.284 1.00 75.56 72 TRP A O 1
ATOM 581 N N . CYS A 1 73 ? 4.080 4.205 14.681 1.00 77.25 73 CYS A N 1
ATOM 582 C CA . CYS A 1 73 ? 4.286 3.477 15.926 1.00 77.25 73 CYS A CA 1
ATOM 583 C C . CYS A 1 73 ? 2.992 3.385 16.730 1.00 77.25 73 CYS A C 1
ATOM 585 O O . CYS A 1 73 ? 2.166 4.298 16.705 1.00 77.25 73 CYS A O 1
ATOM 587 N N . GLN A 1 74 ? 2.840 2.313 17.508 1.00 76.69 74 GLN A N 1
ATOM 588 C CA . GLN A 1 74 ? 1.751 2.198 18.470 1.00 76.69 74 GLN A CA 1
ATOM 589 C C . GLN A 1 74 ? 1.994 3.166 19.638 1.00 76.69 74 GLN A C 1
ATOM 591 O O . GLN A 1 74 ? 3.065 3.137 20.250 1.00 76.69 74 GLN A O 1
ATOM 596 N N . LEU A 1 75 ? 0.995 3.984 19.970 1.00 78.25 75 LEU A N 1
ATOM 597 C CA . LEU A 1 75 ? 0.999 4.808 21.176 1.00 78.25 75 LEU A CA 1
ATOM 598 C C . LEU A 1 75 ? 0.594 3.942 22.378 1.00 78.25 75 LEU A C 1
ATOM 600 O O . LEU A 1 75 ? -0.412 3.230 22.330 1.00 78.25 75 LEU A O 1
ATOM 604 N N . LEU A 1 76 ? 1.396 3.977 23.438 1.00 76.31 76 LEU A N 1
ATOM 605 C CA . LEU A 1 76 ? 1.109 3.347 24.723 1.00 76.31 76 LEU A CA 1
ATOM 606 C C . LEU A 1 76 ? 0.719 4.414 25.755 1.00 76.31 76 LEU A C 1
ATOM 608 O O . LEU A 1 76 ? 0.838 5.618 25.518 1.00 76.31 76 LEU A O 1
ATOM 612 N N . GLU A 1 77 ? 0.257 3.959 26.915 1.00 78.06 77 GLU A N 1
ATOM 613 C CA . GLU A 1 77 ? 0.018 4.823 28.071 1.00 78.06 77 GLU A CA 1
ATOM 614 C C . GLU A 1 77 ? 1.321 5.525 28.507 1.00 78.06 77 GLU A C 1
ATOM 616 O O . GLU A 1 77 ? 2.427 5.035 28.258 1.00 78.06 77 GLU A O 1
ATOM 621 N N . GLU A 1 78 ? 1.184 6.705 29.124 1.00 72.62 78 GLU A N 1
ATOM 622 C CA . GLU A 1 78 ? 2.302 7.543 29.603 1.00 72.62 78 GLU A CA 1
ATOM 623 C C . GLU A 1 78 ? 3.242 8.084 28.505 1.00 72.62 78 GLU A C 1
ATOM 625 O O . GLU A 1 78 ? 4.410 8.370 28.761 1.00 72.62 78 GLU A O 1
ATOM 630 N N . GLY A 1 79 ? 2.763 8.219 27.264 1.00 68.44 79 GLY A N 1
ATOM 631 C CA . GLY A 1 79 ? 3.541 8.818 26.169 1.00 68.44 79 GLY A CA 1
ATOM 632 C C . GLY A 1 79 ? 4.662 7.928 25.620 1.00 68.44 79 GLY A C 1
ATOM 633 O O . GLY A 1 79 ? 5.457 8.370 24.792 1.00 68.44 79 GLY A O 1
ATOM 634 N N . LYS A 1 80 ? 4.727 6.662 26.045 1.00 72.75 80 LYS A N 1
ATOM 635 C CA . LYS A 1 80 ? 5.654 5.669 25.489 1.00 72.75 80 LYS A CA 1
ATOM 636 C C . LYS A 1 80 ? 5.150 5.199 24.125 1.00 72.75 80 LYS A C 1
ATOM 638 O O . LYS A 1 80 ? 3.948 5.112 23.884 1.00 72.75 80 LYS A O 1
ATOM 643 N N . THR A 1 81 ? 6.062 4.841 23.228 1.00 73.81 81 THR A N 1
ATOM 644 C CA . THR A 1 81 ? 5.713 4.292 21.911 1.00 73.81 81 THR A CA 1
ATOM 645 C C . THR A 1 81 ? 6.316 2.909 21.718 1.00 73.81 81 THR A C 1
ATOM 647 O O . THR A 1 81 ? 7.462 2.645 22.083 1.00 73.81 81 THR A O 1
ATOM 650 N N . LYS A 1 82 ? 5.535 2.001 21.126 1.00 73.25 82 LYS A N 1
ATOM 651 C CA . LYS A 1 82 ? 6.011 0.695 20.666 1.00 73.25 82 LYS A CA 1
ATOM 652 C C . LYS A 1 82 ? 5.979 0.668 19.146 1.00 73.25 82 LYS A C 1
ATOM 654 O O . LYS A 1 82 ? 4.932 0.509 18.526 1.00 73.25 82 LYS A O 1
ATOM 659 N N . CYS A 1 83 ? 7.153 0.830 18.561 1.00 70.00 83 CYS A N 1
ATOM 660 C CA . CYS A 1 83 ? 7.376 0.711 17.128 1.00 70.00 83 CYS A CA 1
ATOM 661 C C . CYS A 1 83 ? 7.769 -0.739 16.798 1.00 70.00 83 CYS A C 1
ATOM 663 O O . CYS A 1 83 ? 8.441 -1.380 17.611 1.00 70.00 83 CYS A O 1
ATOM 665 N N . LEU A 1 84 ? 7.371 -1.266 15.637 1.00 65.94 84 LEU A N 1
ATOM 666 C CA . LEU A 1 84 ? 7.861 -2.568 15.171 1.00 65.94 84 LEU A CA 1
ATOM 667 C C . LEU A 1 84 ? 9.362 -2.439 14.876 1.00 65.94 84 LEU A C 1
ATOM 669 O O . LEU A 1 84 ? 9.793 -1.604 14.086 1.00 65.94 84 LEU A O 1
ATOM 673 N N . GLY A 1 85 ? 10.172 -3.184 15.623 1.00 55.00 85 GLY A N 1
ATOM 674 C CA . GLY A 1 85 ? 11.621 -3.017 15.674 1.00 55.00 85 GLY A CA 1
ATOM 675 C C . GLY A 1 85 ? 12.343 -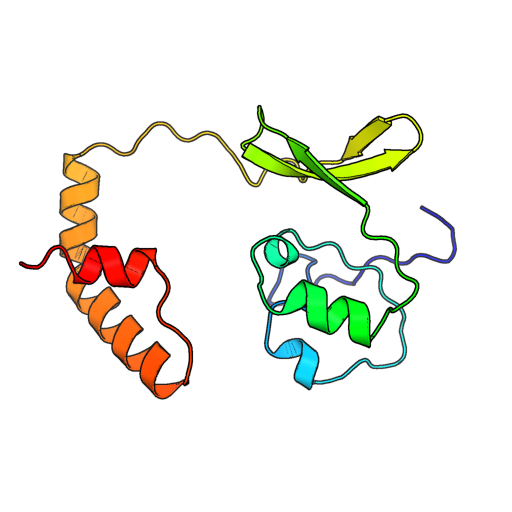3.821 14.603 1.00 55.00 85 GLY A C 1
ATOM 676 O O . GLY A 1 85 ? 13.036 -4.761 14.966 1.00 55.00 85 GLY A O 1
ATOM 677 N N . SER A 1 86 ? 12.161 -3.458 13.329 1.00 51.19 86 SER A N 1
ATOM 678 C CA . SER A 1 86 ? 13.000 -3.886 12.184 1.00 51.19 86 SER A CA 1
ATOM 679 C C . SER A 1 86 ? 12.448 -3.435 10.821 1.00 51.19 86 SER A C 1
ATOM 681 O O . SER A 1 86 ? 13.210 -3.357 9.860 1.00 51.19 86 SER A O 1
ATOM 683 N N . GLU A 1 87 ? 11.165 -3.072 10.721 1.00 52.78 87 GLU A N 1
ATOM 684 C CA . GLU A 1 87 ? 10.540 -2.588 9.477 1.00 52.78 87 GLU A CA 1
ATOM 685 C C . GLU A 1 87 ? 10.828 -1.105 9.207 1.00 52.78 87 GLU A C 1
ATOM 687 O O . GLU A 1 87 ? 9.967 -0.235 9.309 1.00 52.78 87 GLU A O 1
ATOM 692 N N . GLY A 1 88 ? 12.085 -0.810 8.892 1.00 53.34 88 GLY A N 1
ATOM 693 C CA . GLY A 1 88 ? 12.530 0.548 8.580 1.00 53.34 88 GLY A CA 1
ATOM 694 C C . GLY A 1 88 ? 14.036 0.722 8.688 1.00 53.34 88 GLY A C 1
ATOM 695 O O . GLY A 1 88 ? 14.509 1.793 9.070 1.00 53.34 88 GLY A O 1
ATOM 696 N N . GLN A 1 89 ? 14.806 -0.339 8.426 1.00 58.72 89 GLN A N 1
ATOM 697 C CA . GLN A 1 89 ? 16.257 -0.228 8.369 1.00 58.72 89 GLN A CA 1
ATOM 698 C C . GLN A 1 89 ? 16.608 0.841 7.324 1.00 58.72 89 GLN A C 1
ATOM 700 O O . GLN A 1 89 ? 16.173 0.768 6.174 1.00 58.72 89 GLN A O 1
ATOM 705 N N . LYS A 1 90 ? 17.344 1.880 7.737 1.00 63.28 90 LYS A N 1
ATOM 706 C CA . LYS A 1 90 ? 17.795 2.932 6.822 1.00 63.28 90 LYS A CA 1
ATOM 707 C C . LYS A 1 90 ? 18.888 2.345 5.939 1.00 63.28 90 LYS A C 1
ATOM 709 O O . LYS A 1 90 ? 20.049 2.300 6.337 1.00 63.28 90 LYS A O 1
ATOM 714 N N . TYR A 1 91 ? 18.500 1.853 4.769 1.00 75.56 91 TYR A N 1
ATOM 715 C CA . TYR A 1 91 ? 19.455 1.443 3.752 1.00 75.56 91 TYR A CA 1
ATOM 716 C C . TYR A 1 91 ? 20.109 2.685 3.136 1.00 75.56 91 TYR A C 1
ATOM 718 O O . TYR A 1 91 ? 19.434 3.707 2.966 1.00 75.56 91 TYR A O 1
ATOM 726 N N . PRO A 1 92 ? 21.410 2.628 2.801 1.00 84.19 92 PRO A N 1
ATOM 727 C CA . PRO A 1 92 ? 22.007 3.655 1.962 1.00 84.19 92 PRO A CA 1
ATOM 728 C C . PRO A 1 92 ? 21.231 3.752 0.637 1.00 84.19 92 PRO A C 1
ATOM 730 O O . PRO A 1 92 ? 20.629 2.764 0.200 1.00 84.19 92 PRO A O 1
ATOM 733 N N . PRO A 1 93 ? 21.220 4.930 -0.010 1.00 86.62 93 PRO A N 1
ATOM 734 C CA . PRO A 1 93 ? 20.602 5.062 -1.320 1.00 86.62 93 PRO A CA 1
ATOM 735 C C . PRO A 1 93 ? 21.249 4.071 -2.296 1.00 86.62 93 PRO A C 1
ATOM 737 O O . PRO A 1 93 ? 22.467 3.906 -2.310 1.00 86.62 93 PRO A O 1
ATOM 740 N N . MET A 1 94 ? 20.419 3.402 -3.096 1.00 90.44 94 MET A N 1
ATOM 741 C CA . MET A 1 94 ? 20.881 2.487 -4.139 1.00 90.44 94 MET A CA 1
ATOM 742 C C . MET A 1 94 ? 21.766 3.230 -5.144 1.00 90.44 94 MET A C 1
ATOM 744 O O . MET A 1 94 ? 21.432 4.341 -5.560 1.00 90.44 94 MET A O 1
ATOM 748 N N . GLU A 1 95 ? 22.857 2.590 -5.557 1.00 94.25 95 GLU A N 1
ATOM 749 C CA . GLU A 1 95 ? 23.750 3.109 -6.589 1.00 94.25 95 GLU A CA 1
ATOM 750 C C . GLU A 1 95 ? 22.986 3.343 -7.918 1.00 94.25 95 GLU A C 1
ATOM 752 O O . GLU A 1 95 ? 22.165 2.498 -8.305 1.00 94.25 95 GLU A O 1
ATOM 757 N N . PRO A 1 96 ? 23.212 4.467 -8.630 1.00 93.69 96 PRO A N 1
ATOM 758 C CA . PRO A 1 96 ? 22.497 4.787 -9.870 1.00 93.69 96 PRO A CA 1
ATOM 759 C C . PRO A 1 96 ? 22.607 3.703 -10.953 1.00 93.69 96 PRO A C 1
ATOM 761 O O . PRO A 1 96 ? 21.623 3.401 -11.633 1.00 93.69 96 PRO A O 1
ATOM 764 N N . GLU A 1 97 ? 23.777 3.084 -11.088 1.00 94.00 97 GLU A N 1
ATOM 765 C CA . GLU A 1 97 ? 24.087 2.029 -12.051 1.00 94.00 97 GLU A CA 1
ATOM 766 C C . GLU A 1 97 ? 23.273 0.767 -11.757 1.00 94.00 97 GLU A C 1
ATOM 768 O O . GLU A 1 97 ? 22.605 0.231 -12.646 1.00 94.00 97 GLU A O 1
ATOM 773 N N . ALA A 1 98 ? 23.255 0.340 -10.490 1.00 95.12 98 ALA A N 1
ATOM 774 C CA . ALA A 1 98 ? 22.436 -0.778 -10.034 1.00 95.12 98 ALA A CA 1
ATOM 775 C C . ALA A 1 98 ? 20.945 -0.496 -10.262 1.00 95.12 98 ALA A C 1
ATOM 777 O O . ALA A 1 98 ? 20.217 -1.354 -10.765 1.00 95.12 98 ALA A O 1
ATOM 778 N N . ARG A 1 99 ? 20.491 0.730 -9.973 1.00 91.81 99 ARG A N 1
ATOM 779 C CA . ARG A 1 99 ? 19.105 1.143 -10.217 1.00 91.81 99 ARG A CA 1
ATOM 780 C C . ARG A 1 99 ? 18.738 1.067 -11.700 1.00 91.81 99 ARG A C 1
ATOM 782 O O . ARG A 1 99 ? 17.666 0.564 -12.032 1.00 91.81 99 ARG A O 1
ATOM 789 N N . SER A 1 100 ? 19.619 1.537 -12.581 1.00 92.12 100 SER A N 1
ATOM 790 C CA . SER A 1 100 ? 19.430 1.485 -14.035 1.00 92.12 100 SER A CA 1
ATOM 791 C C . SER A 1 100 ? 19.371 0.044 -14.548 1.00 92.12 100 SER A C 1
ATOM 793 O O . SER A 1 100 ? 18.445 -0.325 -15.278 1.00 92.12 100 SER A O 1
ATOM 795 N N . TYR A 1 101 ? 20.301 -0.805 -14.097 1.00 94.75 101 TYR A N 1
ATOM 796 C CA . TYR A 1 101 ? 20.314 -2.227 -14.431 1.00 94.75 101 TYR A CA 1
ATOM 797 C C . TYR A 1 101 ? 19.017 -2.920 -14.004 1.00 94.75 101 TYR A C 1
ATOM 799 O O . TYR A 1 101 ? 18.382 -3.588 -14.820 1.00 94.75 101 TYR A O 1
ATOM 807 N N . LEU A 1 102 ? 18.586 -2.725 -12.754 1.00 94.75 102 LEU A N 1
ATOM 808 C CA . LEU A 1 102 ? 17.377 -3.353 -12.220 1.00 94.75 102 LEU A CA 1
ATOM 809 C C . LEU A 1 102 ? 16.108 -2.848 -12.914 1.00 94.75 102 LEU A C 1
ATOM 811 O O . LEU A 1 102 ? 15.236 -3.658 -13.221 1.00 94.75 102 LEU A O 1
ATOM 815 N N . SER A 1 103 ? 16.014 -1.548 -13.213 1.00 92.44 103 SER A N 1
ATOM 816 C CA . SER A 1 103 ? 14.880 -0.983 -13.960 1.00 92.44 103 SER A CA 1
ATOM 817 C C . SER A 1 103 ? 14.772 -1.609 -15.357 1.00 92.44 103 SER A C 1
ATOM 819 O O . SER A 1 103 ? 13.685 -1.995 -15.788 1.00 92.44 103 SER A O 1
ATOM 821 N N . ARG A 1 104 ? 15.909 -1.827 -16.036 1.00 93.19 104 ARG A N 1
ATOM 822 C CA . ARG A 1 104 ? 15.944 -2.523 -17.329 1.00 93.19 104 ARG A CA 1
ATOM 823 C C . ARG A 1 104 ? 15.602 -4.007 -17.207 1.00 93.19 104 ARG A C 1
ATOM 825 O O . ARG A 1 104 ? 14.825 -4.509 -18.013 1.00 93.19 104 ARG A O 1
ATOM 832 N N . TYR A 1 105 ? 16.178 -4.693 -16.223 1.00 95.62 105 TYR A N 1
ATOM 833 C CA . TYR A 1 105 ? 15.986 -6.126 -16.000 1.00 95.62 105 TYR A CA 1
ATOM 834 C C . TYR A 1 105 ? 14.523 -6.461 -15.683 1.00 95.62 105 TYR A C 1
ATOM 836 O O . TYR A 1 105 ? 13.942 -7.355 -16.291 1.00 95.62 105 TYR A O 1
ATOM 844 N N . TYR A 1 106 ? 13.892 -5.704 -14.782 1.00 96.00 106 TYR A N 1
ATOM 845 C CA . TYR A 1 106 ? 12.507 -5.938 -14.371 1.00 96.00 106 TYR A CA 1
ATOM 846 C C . TYR A 1 106 ? 11.456 -5.381 -15.332 1.00 96.00 106 TYR A C 1
ATOM 848 O O . TYR A 1 106 ? 10.266 -5.515 -15.065 1.00 96.00 106 TYR A O 1
ATOM 856 N N . ARG A 1 107 ? 11.851 -4.786 -16.460 1.00 92.25 107 ARG A N 1
ATOM 857 C CA . ARG A 1 107 ? 10.925 -4.111 -17.376 1.00 92.25 107 ARG A CA 1
ATOM 858 C C . ARG A 1 107 ? 9.790 -5.015 -17.856 1.00 92.25 107 ARG A C 1
ATOM 860 O O . ARG A 1 107 ? 8.624 -4.688 -17.650 1.00 92.25 107 ARG A O 1
ATOM 867 N N . GLU A 1 108 ? 10.122 -6.147 -18.468 1.00 94.81 108 GLU A N 1
ATOM 868 C CA . GLU A 1 108 ? 9.111 -7.070 -19.003 1.00 94.81 108 GLU A CA 1
ATOM 869 C C . GLU A 1 108 ? 8.264 -7.676 -17.876 1.00 94.81 108 GLU A C 1
ATOM 871 O O . GLU A 1 108 ? 7.041 -7.761 -17.981 1.00 94.81 108 GLU A O 1
ATOM 876 N N . HIS A 1 109 ? 8.892 -7.975 -16.735 1.00 96.69 109 HIS A N 1
ATOM 877 C CA . HIS A 1 109 ? 8.196 -8.450 -15.540 1.00 96.69 109 HIS A CA 1
ATOM 878 C C . HIS A 1 109 ? 7.176 -7.431 -15.012 1.00 96.69 109 HIS A C 1
ATOM 880 O O . HIS A 1 109 ? 6.063 -7.803 -14.647 1.00 96.69 109 HIS A O 1
ATOM 886 N N . ASN A 1 110 ? 7.520 -6.143 -15.016 1.00 96.12 110 ASN A N 1
ATOM 887 C CA . ASN A 1 110 ? 6.637 -5.059 -14.595 1.00 96.12 110 ASN A CA 1
ATOM 888 C C . ASN A 1 110 ? 5.465 -4.866 -15.571 1.00 96.12 110 ASN A C 1
ATOM 890 O O . ASN A 1 110 ? 4.341 -4.601 -15.137 1.00 96.12 110 ASN A O 1
ATOM 894 N N . ILE A 1 111 ? 5.690 -5.056 -16.876 1.00 95.12 111 ILE A N 1
ATOM 895 C CA . ILE A 1 111 ? 4.620 -5.060 -17.883 1.00 95.12 111 ILE A CA 1
ATOM 896 C C . ILE A 1 111 ? 3.656 -6.221 -17.622 1.00 95.12 111 ILE A C 1
ATOM 898 O O . ILE A 1 111 ? 2.441 -6.014 -17.573 1.00 95.12 111 ILE A O 1
ATOM 902 N N . ASP A 1 112 ? 4.163 -7.432 -17.416 1.00 96.38 112 ASP A N 1
ATOM 903 C CA . ASP A 1 112 ? 3.309 -8.594 -17.168 1.00 96.38 112 ASP A CA 1
ATOM 904 C C . ASP A 1 112 ? 2.576 -8.505 -15.828 1.00 96.38 112 ASP A C 1
ATOM 906 O O . ASP A 1 112 ? 1.389 -8.835 -15.755 1.00 96.38 112 ASP A O 1
ATOM 910 N N . LEU A 1 113 ? 3.221 -7.945 -14.802 1.00 95.38 113 LEU A N 1
ATOM 911 C CA . LEU A 1 113 ? 2.575 -7.605 -13.539 1.00 95.38 113 LEU A CA 1
ATOM 912 C C . LEU A 1 113 ? 1.424 -6.615 -13.754 1.00 95.38 113 LEU A C 1
ATOM 914 O O . LEU A 1 113 ? 0.338 -6.822 -13.216 1.00 95.38 113 LEU A O 1
ATOM 918 N N . SER A 1 114 ? 1.612 -5.578 -14.578 1.00 94.88 114 SER A N 1
ATOM 919 C CA . SER A 1 114 ? 0.546 -4.612 -14.872 1.00 94.88 114 SER A CA 1
ATOM 920 C C . SER A 1 114 ? -0.669 -5.270 -15.542 1.00 94.88 114 SER A C 1
ATOM 922 O O . SER A 1 114 ? -1.809 -5.012 -15.148 1.00 94.88 114 SER A O 1
ATOM 924 N N . LYS A 1 115 ? -0.437 -6.196 -16.486 1.00 95.50 115 LYS A N 1
ATOM 925 C CA . LYS A 1 115 ? -1.499 -6.974 -17.146 1.00 95.50 115 LYS A CA 1
ATOM 926 C C . LYS A 1 115 ? -2.213 -7.885 -16.152 1.00 95.50 115 LYS A C 1
ATOM 928 O O . LYS A 1 115 ? -3.435 -8.005 -16.204 1.00 95.50 115 LYS A O 1
ATOM 933 N N . LEU A 1 116 ? -1.465 -8.531 -15.256 1.00 95.62 116 LEU A N 1
ATOM 934 C CA . LEU A 1 116 ? -2.022 -9.398 -14.222 1.00 95.62 116 LEU A CA 1
ATOM 935 C C . LEU A 1 116 ? -2.910 -8.610 -13.254 1.00 95.62 116 LEU A C 1
ATOM 937 O O . LEU A 1 116 ? -4.050 -9.006 -13.030 1.00 95.62 116 LEU A O 1
ATOM 941 N N . LEU A 1 117 ? -2.425 -7.482 -12.729 1.00 92.38 117 LEU A N 1
ATOM 942 C CA . LEU A 1 117 ? -3.199 -6.625 -11.825 1.00 92.38 117 LEU A CA 1
ATOM 943 C C . LEU A 1 117 ? -4.487 -6.136 -12.489 1.00 92.38 117 LEU A C 1
ATOM 945 O O . LEU A 1 117 ? -5.550 -6.196 -11.874 1.00 92.38 117 LEU A O 1
ATOM 949 N N . HIS A 1 118 ? -4.413 -5.757 -13.767 1.00 92.44 118 HIS A N 1
ATOM 950 C CA . HIS A 1 118 ? -5.590 -5.375 -14.538 1.00 92.44 118 HIS A CA 1
ATOM 951 C C . HIS A 1 118 ? -6.606 -6.521 -14.662 1.00 92.44 118 HIS A C 1
ATOM 953 O O . HIS A 1 118 ? -7.791 -6.317 -14.407 1.00 92.44 118 HIS A O 1
ATOM 959 N N . ARG A 1 119 ? -6.156 -7.746 -14.976 1.00 94.56 119 ARG A N 1
ATOM 960 C CA . ARG A 1 119 ? -7.028 -8.938 -15.026 1.00 94.56 119 ARG A CA 1
ATOM 961 C C . ARG A 1 119 ? -7.677 -9.255 -13.678 1.00 94.56 119 ARG A C 1
ATOM 963 O O . ARG A 1 119 ? -8.794 -9.755 -13.653 1.00 94.56 119 ARG A O 1
ATOM 970 N N . LEU A 1 120 ? -6.986 -8.971 -12.576 1.00 93.56 120 LEU A N 1
ATOM 971 C CA . LEU A 1 120 ? -7.489 -9.161 -11.214 1.00 93.56 120 LEU A CA 1
ATOM 972 C C . LEU A 1 120 ? -8.372 -8.000 -10.721 1.00 93.56 120 LEU A C 1
ATOM 974 O O . LEU A 1 120 ? -8.827 -8.035 -9.579 1.00 93.56 120 LEU A O 1
ATOM 978 N N . GLY A 1 121 ? -8.595 -6.965 -11.541 1.00 90.19 121 GLY A N 1
ATOM 979 C CA . GLY A 1 121 ? -9.356 -5.776 -11.149 1.00 90.19 121 GLY A CA 1
ATOM 980 C C . GLY A 1 121 ? -8.684 -4.950 -10.047 1.00 90.19 121 GLY A C 1
ATOM 981 O O . GLY A 1 121 ? -9.360 -4.206 -9.342 1.00 90.19 121 GLY A O 1
ATOM 982 N N . GLN A 1 122 ? -7.369 -5.095 -9.864 1.00 89.81 122 GLN A N 1
ATOM 983 C CA . GLN A 1 122 ? -6.602 -4.374 -8.852 1.00 89.81 122 GLN A CA 1
ATOM 984 C C . GLN A 1 122 ? -6.053 -3.060 -9.430 1.00 89.81 122 GLN A C 1
ATOM 986 O O . GLN A 1 122 ? -5.599 -3.035 -10.581 1.00 89.81 122 GLN A O 1
ATOM 991 N N . PRO A 1 123 ? -6.050 -1.961 -8.655 1.00 88.88 123 PRO A N 1
ATOM 992 C CA . PRO A 1 123 ? -5.452 -0.709 -9.098 1.00 88.88 123 PRO A CA 1
ATOM 993 C C . PRO A 1 123 ? -3.934 -0.861 -9.254 1.00 88.88 123 PRO A C 1
ATOM 995 O O . PRO A 1 123 ? -3.274 -1.531 -8.459 1.00 88.88 123 PRO A O 1
ATOM 998 N N . LEU A 1 124 ? -3.358 -0.209 -10.267 1.00 88.69 124 LEU A N 1
ATOM 999 C CA . LEU A 1 124 ? -1.905 -0.195 -10.441 1.00 88.69 124 LEU A CA 1
ATOM 1000 C C . LEU A 1 124 ? -1.247 0.680 -9.355 1.00 88.69 124 LEU A C 1
ATOM 1002 O O . LEU A 1 124 ? -1.601 1.860 -9.238 1.00 88.69 124 LEU A O 1
ATOM 1006 N N . PRO A 1 125 ? -0.248 0.160 -8.618 1.00 92.00 125 PRO A N 1
ATOM 1007 C CA . PRO A 1 125 ? 0.532 0.947 -7.666 1.00 92.00 125 PRO A CA 1
ATOM 1008 C C . PRO A 1 125 ? 1.205 2.166 -8.316 1.00 92.00 125 PRO A C 1
ATOM 1010 O O . PRO A 1 125 ? 1.607 2.114 -9.480 1.00 92.00 125 PRO A O 1
ATOM 1013 N N . SER A 1 126 ? 1.377 3.259 -7.562 1.00 90.50 126 SER A N 1
ATOM 1014 C CA . SER A 1 126 ? 2.044 4.487 -8.038 1.00 90.50 126 SER A CA 1
ATOM 1015 C C . SER A 1 126 ? 3.448 4.224 -8.576 1.00 90.50 126 SER A C 1
ATOM 1017 O O . SER A 1 126 ? 3.724 4.593 -9.713 1.00 90.50 126 SER A O 1
ATOM 1019 N N . TRP A 1 127 ? 4.281 3.497 -7.826 1.00 91.75 127 TRP A N 1
ATOM 1020 C CA . TRP A 1 127 ? 5.651 3.174 -8.236 1.00 91.75 127 TRP A CA 1
ATOM 1021 C C . TRP A 1 127 ? 5.698 2.436 -9.582 1.00 91.75 127 TRP A C 1
ATOM 1023 O O . TRP A 1 127 ? 6.568 2.704 -10.404 1.00 91.75 127 TRP A O 1
ATOM 1033 N N . LEU A 1 128 ? 4.740 1.534 -9.833 1.00 92.69 128 LEU A N 1
ATOM 1034 C CA . LE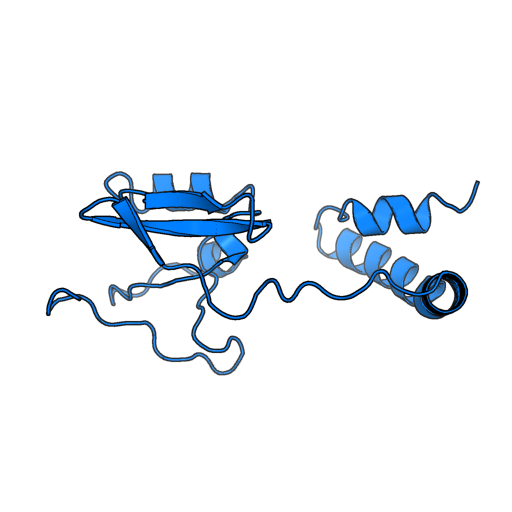U A 1 128 ? 4.687 0.759 -11.070 1.00 92.69 128 LEU A CA 1
ATOM 1035 C C . LEU A 1 128 ? 4.245 1.643 -12.238 1.00 92.69 128 LEU A C 1
ATOM 1037 O O . LEU A 1 128 ? 4.796 1.536 -13.329 1.00 92.69 128 LEU A O 1
ATOM 1041 N N . ARG A 1 129 ? 3.287 2.551 -12.006 1.00 92.19 129 ARG A N 1
ATOM 1042 C CA . ARG A 1 129 ? 2.887 3.551 -13.007 1.00 92.19 129 ARG A CA 1
ATOM 1043 C C . ARG A 1 129 ? 4.057 4.455 -13.377 1.00 92.19 129 ARG A C 1
ATOM 1045 O O . ARG A 1 129 ? 4.303 4.640 -14.560 1.00 92.19 129 ARG A O 1
ATOM 1052 N N . GLU A 1 130 ? 4.789 4.963 -12.393 1.00 91.12 130 GLU A N 1
ATOM 1053 C CA . GLU A 1 130 ? 5.951 5.830 -12.611 1.00 91.12 130 GLU A CA 1
ATOM 1054 C C . GLU A 1 130 ? 7.081 5.104 -13.352 1.00 91.12 130 GLU A C 1
ATOM 1056 O O . GLU A 1 130 ? 7.622 5.642 -14.315 1.00 91.12 130 GLU A O 1
ATOM 1061 N N . GLU A 1 131 ? 7.419 3.869 -12.964 1.00 90.62 131 GLU A N 1
ATOM 1062 C CA . GLU A 1 131 ? 8.451 3.077 -13.653 1.00 90.62 131 GLU A CA 1
ATOM 1063 C C . GLU A 1 131 ? 8.071 2.773 -15.110 1.00 90.62 131 GLU A C 1
ATOM 1065 O O . GLU A 1 131 ? 8.927 2.839 -15.990 1.00 90.62 131 GLU A O 1
ATOM 1070 N N . LEU A 1 132 ? 6.791 2.509 -15.393 1.00 88.88 132 LEU A N 1
ATOM 1071 C CA . LEU A 1 132 ? 6.307 2.297 -16.761 1.00 88.88 132 LEU A CA 1
ATOM 1072 C C . LEU A 1 132 ? 6.157 3.608 -17.560 1.00 88.88 132 LEU A C 1
ATOM 1074 O O . LEU A 1 132 ? 6.205 3.575 -18.786 1.00 88.88 132 LEU A O 1
ATOM 1078 N N . GLN A 1 133 ? 5.993 4.758 -16.894 1.00 83.56 133 GLN A N 1
ATOM 1079 C CA . GLN A 1 133 ? 5.876 6.085 -17.519 1.00 83.56 133 GLN A CA 1
ATOM 1080 C C . GLN A 1 133 ? 7.214 6.724 -17.890 1.00 83.56 133 GLN A C 1
ATOM 1082 O O . GLN A 1 133 ? 7.227 7.606 -18.744 1.00 83.56 133 GLN A O 1
ATOM 1087 N N . LYS A 1 134 ? 8.345 6.261 -17.341 1.00 77.50 134 LYS A N 1
ATOM 1088 C CA . LYS A 1 134 ? 9.709 6.686 -17.738 1.00 77.50 134 LYS A CA 1
ATOM 1089 C C . LYS A 1 134 ? 10.081 6.326 -19.193 1.00 77.50 134 LYS A C 1
ATOM 1091 O O . LYS A 1 134 ? 11.250 6.336 -19.561 1.00 77.50 134 LYS A O 1
ATOM 1096 N N . ILE A 1 135 ? 9.083 5.981 -20.004 1.00 59.22 135 ILE A N 1
ATOM 1097 C CA . ILE A 1 135 ? 9.145 5.511 -21.389 1.00 59.22 135 ILE A CA 1
ATOM 1098 C C . ILE A 1 135 ? 8.563 6.590 -22.336 1.00 59.22 135 ILE A C 1
ATOM 1100 O O . ILE A 1 135 ? 7.981 6.279 -23.369 1.00 59.22 135 ILE A O 1
ATOM 1104 N N . SER A 1 136 ? 8.722 7.872 -21.999 1.00 44.94 136 SER A N 1
ATOM 1105 C CA . SER A 1 136 ? 8.541 8.991 -22.935 1.00 44.94 136 SER A CA 1
ATOM 1106 C C . SER A 1 136 ? 9.850 9.748 -23.069 1.00 44.94 136 SER A C 1
ATOM 1108 O O . SER A 1 136 ? 10.258 10.351 -22.054 1.00 44.94 136 SER A O 1
#

Secondary structure (DSSP, 8-state):
--TT-PBPPPPSSSSS---TTTSGGGGG---S---B---GGGTT-SSHHHHHHHH-TT----EEEETTTTEEEEE-GGG-EE--SSTT--PPPPPHHHHHHHHHHTHHHHHHHHHHHHHTTPPPPHHHHHHHH---

=== Feature glossary ===
The features interleaved in this record are:

— What the protein is —

Sequence gives the chain of amino acids in standard one-letter code (A=alanine, C=cysteine, …, Y=tyrosine), read N→C. It is the only feature that is directly encoded by the gene; all structural features are derived from the folded form of this sequence.

Database cross-references. InterPro integrates a dozen domain/family signature databases into unified entries with residue-range hits. GO terms attach function/process/location labels with evidence codes. CATH codes position the fold in a four-level structural taxonomy. Organism is the NCBI-taxonomy species name.

— Where its atoms are —

Atomic coordinates in PDBx/mmCIF format — the same representation the Protein Data Bank distributes. Each line of the _atom_site loop places one backbone atom in Cartesian space (units: ångströms, origin: arbitrary).

The six renders are orthographic views along the three Cartesian axes in both directions. Representation (cartoon, sticks, or surface) and color scheme (sequence-rainbow or by-chain) vary across proteins so the training set covers all the common visualization conventions.

— Local backbone conformation —

Eight-state secondary structure (DSSP): H is the canonical α-helix, G the tighter 3₁₀-helix, I the wider π-helix; E/B are β-structure, T and S are turns and bends, and '-' is everything else. DSSP derives these from the pattern of main-chain N–H···O=C hydrogen bonds, not from the sequence.

P-SEA three-state annotation labels each residue as helix, strand, or coil based purely on the geometry of the Cα trace. It serves as a fallback when the full backbone (and thus DSSP) is unavailable.

The φ/ψ torsion pair specifies the backbone conformation at each residue. φ rotates about the N–Cα bond, ψ about the Cα–C bond. Steric clashes forbid most of the (φ, ψ) plane — the allowed regions (α-helix basin, β-sheet basin, left-handed helix) are the Ramachandran-allowed regions.

— Global shape and packing —

The geometric summary reports three shape descriptors. Rg (radius of gyration) measures how spread out the Cα atoms are about their centre of mass; compact globular proteins have small Rg, elongated or unfolded ones large. Cα contacts (<8 Å, |i−j|>4) count long-range residue pairs in spatial proximity — high for tightly packed folds, near zero for rods or random coil. The bounding-box extents give the protein's footprint along x, y, z in Å.

Solvent-accessible surface area (SASA) is the area in Å² traced out by the centre of a 1.4 Å probe sphere (a water molecule) rolled over the protein's van der Waals surface (Shrake–Rupley / Lee–Richards construction). Buried residues have near-zero SASA; fully exposed residues can exceed 200 Å². The total SASA scales roughly with the number of surface residues.

The contact map is a binary N×N matrix image: pixel (i, j) is dark where Cα_i and Cα_j are within 8 Å and |i−j|>4. Because the |i−j|>4 filter removes local helical contacts, off-diagonal stripes parallel to the main diagonal indicate parallel β-sheets; stripes perpendicular to it indicate antiparallel β-sheets. The Ramachandran plot scatters every resid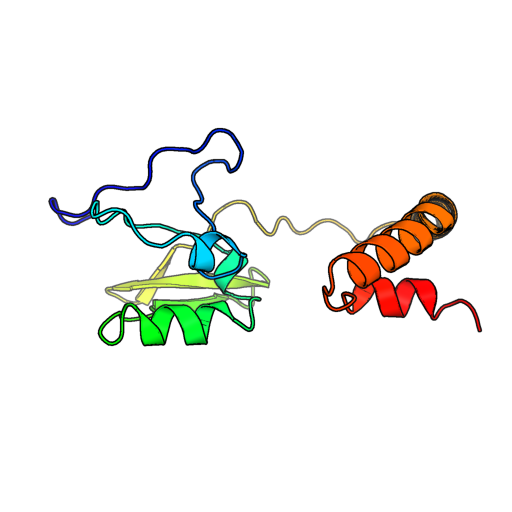ue's (φ, ψ) pair against the sterically allowed regions. The PAE heatmap renders the predicted-aligned-error matrix.

— Structural neighborhood —

3Di is Foldseek's structural alphabet. Each residue is assigned one of twenty discrete states based on how its Cα sits relative to its spatial (not sequential) neighbors. Aligning 3Di strings finds structural homologs roughly as well as full 3D superposition, but orders of magnitude faster.

Nearest PDB neighbors are the top structural matches found by Foldseek when searching this structure against the entire Protein Data Bank. Each hit reports a TM-score (0 to 1; >0.5 almost always implies the same fold) and an E-value. These are *structural* homologs — they may share no detectable sequence similarity.

— Confidence and disorder —

For AlphaFold models, the B-factor field carries pLDDT — the model's own estimate of local accuracy on a 0–100 scale. Regions with pLDDT<50 should be treated as essentially unmodeled; they often correspond to intrinsically disordered segments.

Crystallographic B-factors measure how much each atom's electron density is smeared out, in Å². They rise in mobile loops and surface residues and fall in the buried interior. In AlphaFold models this column is repurposed to hold pLDDT instead.

Predicted aligned error is AlphaFold's pairwise confidence. Unlike pLDDT (per-residue), PAE is per-residue-pair and captures whether two parts of the structure are correctly placed relative to each other. Units are ångströms of expected positional error.